Protein AF-A0A2I0WE80-F1 (afdb_monomer)

Organism: NCBI:txid906689

Mean predicted aligned error: 6.47 Å

pLDDT: mean 91.2, std 9.99, range [47.84, 98.31]

Solvent-accessible surface area (backbone atoms only — not comparable to full-atom values): 7464 Å² total; per-residue (Å²): 139,84,61,94,44,74,67,50,42,49,51,52,50,43,33,72,76,60,38,48,74,70,55,32,52,53,53,43,54,51,50,51,54,49,59,69,70,52,60,50,54,96,87,57,53,67,69,62,47,51,50,54,51,53,53,50,53,53,52,37,40,74,67,70,46,90,76,56,59,36,59,52,43,52,53,52,63,81,22,56,48,79,93,43,49,71,61,46,52,52,46,67,76,73,48,61,58,82,77,44,49,58,69,60,49,50,52,54,51,48,59,47,49,57,56,49,53,56,51,52,55,53,51,57,66,73,73,114

Radius of gyration: 20.06 Å; Cα contacts (8 Å, |Δi|>4): 79; chains: 1; bounding box: 53×30×56 Å

Sequence (128 aa):
MRASSSKQAWEILQEEFQGNSKIRTIKLQALRRELENLKMKETENTKEYCSRIITMVNQMRAYGEDISEEKVVQKILISLTASYDQVVAAIEESKDLSSLSVTELMSSLYAHELRLERRKDTTLETTF

Nearest PDB structures (foldseek):
  7nlg-assembly2_C-2  TM=8.047E-01  e=1.391E-01  Saccharomyces cerevisiae
  7nli-assembly1_B  TM=7.949E-01  e=1.253E-01  Saccharomyces cerevisiae
  1yvi-assembly1_A  TM=3.536E-01  e=2.219E+00  Oryza sativa
  8ro1-assembly1_I  TM=2.245E-01  e=2.882E+00  Caenorhabditis elegans

InterPro domains:
  IPR061502 Copia/RE1/RE2-like, N-terminal domain [PF14223] (1-120)

Foldseek 3Di:
DDDPDPVSVVVVVCCVPCNPLVSLVVVLVVLVVCLVPQADDPPDALVVRLVVLVVSVVSNVSSPDDDQQLNSLVSSLVRYDPLCVVLSVVCVVPDDSNPDGPVNSSVSRVVSVVVVVVVVVVVVVVVD

Structure (mmCIF, N/CA/C/O backbone):
data_AF-A0A2I0WE80-F1
#
_entry.id   AF-A0A2I0WE80-F1
#
loop_
_atom_site.group_PDB
_atom_site.id
_atom_site.type_symbol
_atom_site.label_atom_id
_atom_site.label_alt_id
_atom_site.label_comp_id
_atom_site.label_asym_id
_atom_site.label_entity_id
_atom_site.label_seq_id
_atom_site.pdbx_PDB_ins_code
_atom_site.Cartn_x
_atom_site.Cartn_y
_atom_site.Cartn_z
_atom_site.occupancy
_atom_site.B_iso_or_equiv
_atom_site.auth_seq_id
_atom_site.auth_comp_id
_atom_site.auth_asym_id
_atom_site.auth_atom_id
_atom_site.pdbx_PDB_model_num
ATOM 1 N N . MET A 1 1 ? -19.765 16.046 29.766 1.00 65.00 1 MET A N 1
ATOM 2 C CA . MET A 1 1 ? -20.515 14.776 29.640 1.00 65.00 1 MET A CA 1
ATOM 3 C C . MET A 1 1 ? -20.103 13.843 30.771 1.00 65.00 1 MET A C 1
ATOM 5 O O . MET A 1 1 ? -18.914 13.750 31.039 1.00 65.00 1 MET A O 1
ATOM 9 N N . ARG A 1 2 ? -21.052 13.219 31.482 1.00 79.94 2 ARG A N 1
ATOM 10 C CA . ARG A 1 2 ? -20.773 12.196 32.509 1.00 79.94 2 ARG A CA 1
ATOM 11 C C . ARG A 1 2 ? -21.243 10.850 31.968 1.00 79.94 2 ARG A C 1
ATOM 13 O O . ARG A 1 2 ? -22.410 10.728 31.616 1.00 79.94 2 ARG A O 1
ATOM 20 N N . ALA A 1 3 ? -20.342 9.878 31.899 1.00 88.31 3 ALA A N 1
ATOM 21 C CA . ALA A 1 3 ? -20.683 8.506 31.547 1.00 88.31 3 ALA A CA 1
ATOM 22 C C . ALA A 1 3 ? -21.119 7.731 32.799 1.00 88.31 3 ALA A C 1
ATOM 24 O O . ALA A 1 3 ? -20.465 7.828 33.836 1.00 88.31 3 ALA A O 1
ATOM 25 N N . SER A 1 4 ? -22.202 6.960 32.704 1.00 93.56 4 SER A N 1
ATOM 26 C CA . SER A 1 4 ? -22.70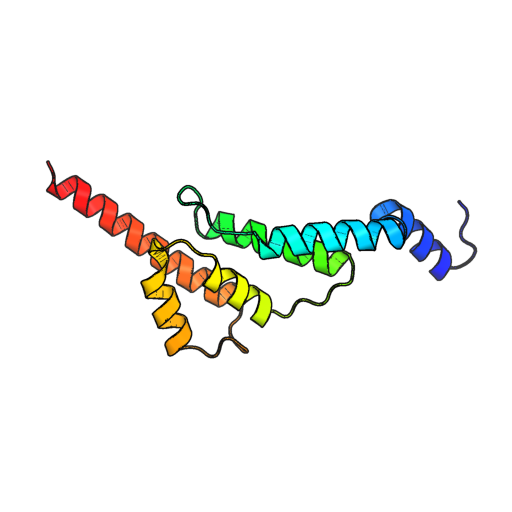4 6.077 33.768 1.00 93.56 4 SER A CA 1
ATOM 27 C C . SER A 1 4 ? -22.270 4.616 33.599 1.00 93.56 4 SER A C 1
ATOM 29 O O . SER A 1 4 ? -22.546 3.784 34.457 1.00 93.56 4 SER A O 1
ATOM 31 N N . SER A 1 5 ? -21.569 4.296 32.508 1.00 95.06 5 SER A N 1
ATOM 32 C CA . SER A 1 5 ? -20.976 2.981 32.254 1.00 95.06 5 SER A CA 1
ATOM 33 C C . SER A 1 5 ? -19.687 3.105 31.442 1.00 95.06 5 SER A C 1
ATOM 35 O O . SER A 1 5 ? -19.465 4.106 30.756 1.00 95.06 5 SER A O 1
ATOM 37 N N . SER A 1 6 ? -18.853 2.064 31.473 1.00 90.81 6 SER A N 1
ATOM 38 C CA . SER A 1 6 ? -17.652 1.961 30.633 1.00 90.81 6 SER A CA 1
ATOM 39 C C . SER A 1 6 ? -17.981 2.023 29.138 1.00 90.81 6 SER A C 1
ATOM 41 O O . SER A 1 6 ? -17.276 2.690 28.386 1.00 90.81 6 SER A O 1
ATOM 43 N N . LYS A 1 7 ? -19.094 1.409 28.714 1.00 91.06 7 LYS A N 1
ATOM 44 C CA . LYS A 1 7 ? -19.591 1.484 27.332 1.00 91.06 7 LYS A CA 1
ATOM 45 C C . LYS A 1 7 ? -19.917 2.922 26.924 1.00 91.06 7 LYS A C 1
ATOM 47 O O . LYS A 1 7 ? -19.473 3.371 25.877 1.00 91.06 7 LYS A O 1
ATOM 52 N N . GLN A 1 8 ? -20.630 3.659 27.774 1.00 89.81 8 GLN A N 1
ATOM 53 C CA . GLN A 1 8 ? -20.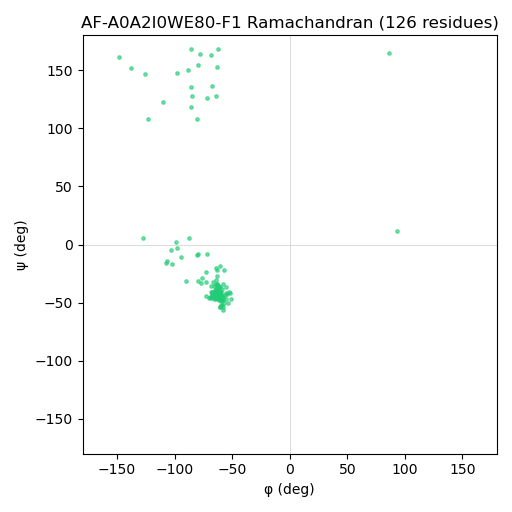991 5.046 27.480 1.00 89.81 8 GLN A CA 1
ATOM 54 C C . GLN A 1 8 ? -19.764 5.972 27.485 1.00 89.81 8 GLN A C 1
ATOM 56 O O . GLN A 1 8 ? -19.682 6.892 26.678 1.00 89.81 8 GLN A O 1
ATOM 61 N N . ALA A 1 9 ? -18.789 5.721 28.365 1.00 91.31 9 ALA A N 1
ATOM 62 C CA . ALA A 1 9 ? -17.522 6.452 28.366 1.00 91.31 9 ALA A CA 1
ATOM 63 C C . ALA A 1 9 ? -16.749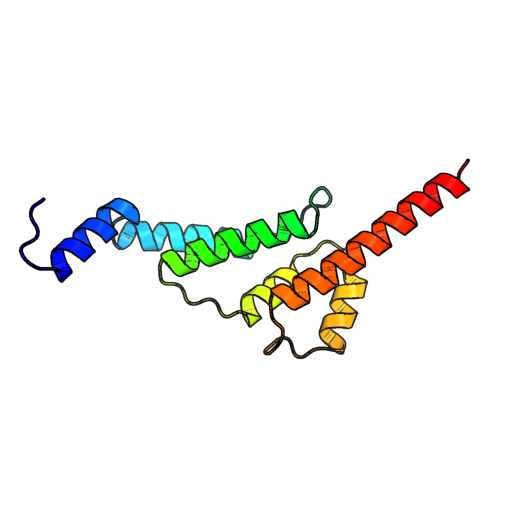 6.227 27.058 1.00 91.31 9 ALA A C 1
ATOM 65 O O . ALA A 1 9 ? -16.230 7.179 26.480 1.00 91.31 9 ALA A O 1
ATOM 66 N N . TRP A 1 10 ? -16.722 4.982 26.572 1.00 87.56 10 TRP A N 1
ATOM 67 C CA . TRP A 1 10 ? -16.127 4.628 25.287 1.00 87.56 10 TRP A CA 1
ATOM 68 C C . TRP A 1 10 ? -16.846 5.288 24.106 1.00 87.56 10 TRP A C 1
ATOM 70 O O . TRP A 1 10 ? -16.185 5.845 23.237 1.00 87.56 10 TRP A O 1
ATOM 80 N N . GLU A 1 11 ? -18.180 5.286 24.087 1.00 85.94 11 GLU A N 1
ATOM 81 C CA . GLU A 1 11 ? -18.975 5.937 23.036 1.00 85.94 11 GLU A CA 1
ATOM 82 C C . GLU A 1 11 ? -18.726 7.451 22.977 1.00 85.94 11 GLU A C 1
ATOM 84 O O . GLU A 1 11 ? -18.501 7.977 21.890 1.00 85.94 11 GLU A O 1
ATOM 89 N N . ILE A 1 12 ? -18.671 8.134 24.130 1.00 86.56 12 ILE A N 1
ATOM 90 C CA . ILE A 1 12 ? -18.337 9.568 24.203 1.00 86.56 12 ILE A CA 1
ATOM 91 C C . ILE A 1 12 ? -16.927 9.825 23.656 1.00 86.56 12 ILE A C 1
ATOM 93 O O . ILE A 1 12 ? -16.740 10.716 22.835 1.00 86.56 12 ILE A O 1
ATOM 97 N N . LEU A 1 13 ? -15.927 9.035 24.067 1.00 85.25 13 LEU A N 1
ATOM 98 C CA . LEU A 1 13 ? -14.563 9.168 23.542 1.00 85.25 13 LEU A CA 1
ATOM 99 C C . LEU A 1 13 ? -14.508 8.909 22.034 1.00 85.25 13 LEU A C 1
ATOM 101 O O . LEU A 1 13 ? -13.834 9.627 21.299 1.00 85.25 13 LEU A O 1
ATOM 105 N N . GLN A 1 14 ? -15.228 7.900 21.552 1.00 80.31 14 GLN A N 1
ATOM 106 C CA . GLN A 1 14 ? -15.285 7.594 20.131 1.00 80.31 14 GLN A CA 1
ATOM 107 C C . GLN A 1 14 ? -15.924 8.742 19.338 1.00 80.31 14 GLN A C 1
ATOM 109 O O . GLN A 1 14 ? -15.454 9.069 18.248 1.00 80.31 14 GLN A O 1
ATOM 114 N N . GLU A 1 15 ? -16.970 9.368 19.874 1.00 82.12 15 GLU A N 1
ATOM 115 C CA . 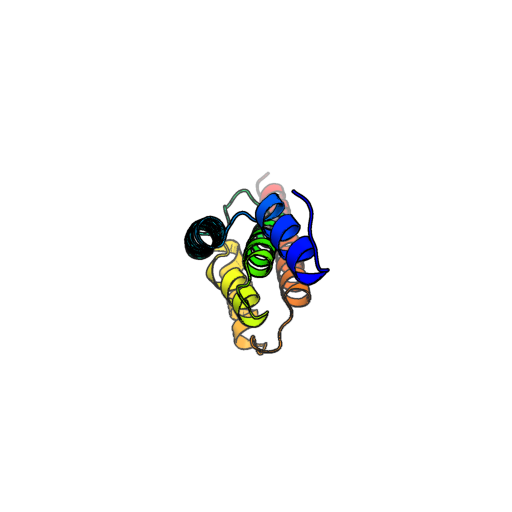GLU A 1 15 ? -17.635 10.511 19.254 1.00 82.12 15 GLU A CA 1
ATOM 116 C C . GLU A 1 15 ? -16.738 11.757 19.219 1.00 82.12 15 GLU A C 1
ATOM 118 O O . GLU A 1 15 ? -16.642 12.392 18.171 1.00 82.12 15 GLU A O 1
ATOM 123 N N . GLU A 1 16 ? -16.011 12.048 20.299 1.00 82.25 16 GLU A N 1
ATOM 124 C CA . GLU A 1 16 ? -15.062 13.169 20.375 1.00 82.25 16 GLU A CA 1
ATOM 125 C C . GLU A 1 16 ? -13.868 12.998 19.419 1.00 82.25 16 GLU A C 1
ATOM 127 O O . GLU A 1 16 ? -13.504 13.923 18.693 1.00 82.25 16 GLU A O 1
ATOM 132 N N . PHE A 1 17 ? -13.260 11.807 19.370 1.00 74.88 17 PHE A N 1
ATOM 133 C CA . PHE A 1 17 ? -12.018 11.591 18.614 1.00 74.88 17 PHE A CA 1
ATOM 134 C C . PHE A 1 17 ? -12.232 11.152 17.159 1.00 74.88 17 PHE A C 1
ATOM 136 O O . PHE A 1 17 ? -11.421 11.481 16.293 1.00 74.88 17 PHE A O 1
ATOM 143 N N . GLN A 1 18 ? -13.301 10.411 16.852 1.00 73.69 18 GLN A N 1
AT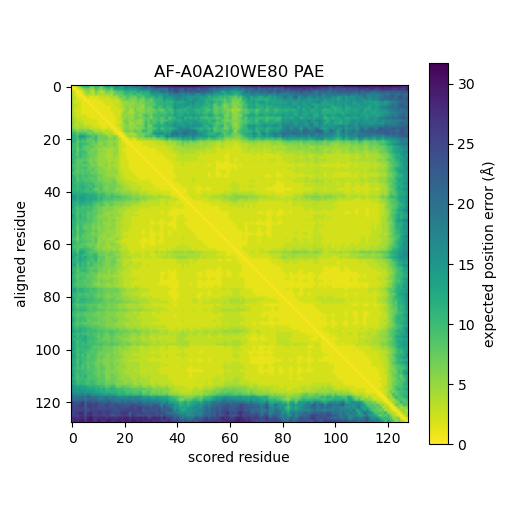OM 144 C CA . GLN A 1 18 ? -13.574 9.921 15.491 1.00 73.69 18 GLN A CA 1
ATOM 145 C C . GLN A 1 18 ? -14.741 10.656 14.814 1.00 73.69 18 GLN A C 1
ATOM 147 O O . GLN A 1 18 ? -14.869 10.612 13.583 1.00 73.69 18 GLN A O 1
ATOM 152 N N . GLY A 1 19 ? -15.557 11.379 15.583 1.00 78.06 19 GLY A N 1
ATOM 153 C CA . GLY A 1 19 ? -16.846 11.911 15.155 1.00 78.06 19 GLY A CA 1
ATOM 154 C C . GLY A 1 19 ? -17.976 10.896 15.345 1.00 78.06 19 GLY A C 1
ATOM 155 O O . GLY A 1 19 ? -17.758 9.687 15.498 1.00 78.06 19 GLY A O 1
ATOM 156 N N . ASN A 1 20 ? -19.213 11.389 15.288 1.00 81.75 20 ASN A N 1
ATOM 157 C CA . ASN A 1 20 ? -20.401 10.537 15.286 1.00 81.75 20 ASN A CA 1
ATOM 158 C C . ASN A 1 20 ? -20.451 9.612 14.051 1.00 81.75 20 ASN A C 1
ATOM 160 O O . ASN A 1 20 ? -19.701 9.778 13.083 1.00 81.75 20 ASN A O 1
ATOM 164 N N . SER A 1 21 ? -21.354 8.627 14.071 1.00 81.88 21 SER A N 1
ATOM 165 C CA . SER A 1 21 ? -21.453 7.591 13.030 1.00 81.88 21 SER A CA 1
ATOM 166 C C . SER A 1 21 ? -21.538 8.159 11.608 1.00 81.88 21 SER A C 1
ATOM 168 O O . SER A 1 21 ? -20.842 7.675 10.717 1.00 81.88 21 SER A O 1
ATOM 170 N N . LYS A 1 22 ? -22.312 9.232 11.401 1.00 86.88 22 LYS A N 1
ATOM 171 C CA . LYS A 1 22 ? -22.470 9.890 10.096 1.00 86.88 22 LYS A CA 1
ATOM 172 C C . LYS A 1 22 ? -21.163 10.514 9.606 1.00 86.88 22 LYS A C 1
ATOM 174 O O . LYS A 1 22 ? -20.806 10.341 8.442 1.00 86.88 22 LYS A O 1
ATOM 179 N N . ILE A 1 23 ? -20.443 11.220 10.480 1.00 86.75 23 ILE A N 1
ATOM 180 C CA . ILE A 1 23 ? -19.148 11.826 10.142 1.00 86.75 23 ILE A CA 1
ATOM 181 C C . ILE A 1 23 ? -18.134 10.738 9.779 1.00 86.75 23 ILE A C 1
ATOM 183 O O . ILE A 1 23 ? -17.441 10.881 8.772 1.00 86.75 23 ILE A O 1
ATOM 187 N N . ARG A 1 24 ? -18.081 9.632 10.534 1.00 87.62 24 ARG A N 1
ATOM 188 C CA . ARG A 1 24 ? -17.196 8.497 10.217 1.00 87.62 24 ARG A CA 1
ATOM 189 C C . ARG A 1 24 ? -17.482 7.924 8.833 1.00 87.62 24 ARG A C 1
ATOM 191 O O . ARG A 1 24 ? -16.553 7.751 8.053 1.00 87.62 24 ARG A O 1
ATOM 198 N N . THR A 1 25 ? -18.753 7.705 8.490 1.00 90.50 25 THR A N 1
ATOM 199 C CA . THR A 1 25 ? -19.134 7.212 7.158 1.00 90.50 25 THR A CA 1
ATOM 200 C C . THR A 1 25 ? -18.710 8.170 6.045 1.00 90.50 25 THR A C 1
ATOM 202 O O . THR A 1 25 ? -18.175 7.718 5.038 1.00 90.50 25 THR A O 1
ATOM 205 N N . ILE A 1 26 ? -18.900 9.483 6.214 1.00 92.75 26 ILE A N 1
ATOM 206 C CA . ILE A 1 26 ? -18.496 10.481 5.209 1.00 92.75 26 ILE A CA 1
ATOM 207 C C . ILE A 1 26 ? -16.973 10.492 5.029 1.00 92.75 26 ILE A C 1
ATOM 209 O O . ILE A 1 26 ? -16.493 10.446 3.897 1.00 92.75 26 ILE A O 1
ATOM 213 N N . LYS A 1 27 ? -16.211 10.504 6.131 1.00 93.19 27 LYS A N 1
ATOM 214 C CA . LYS A 1 27 ? -14.742 10.453 6.091 1.00 93.19 27 LYS A CA 1
ATOM 215 C C . LYS A 1 27 ? -14.241 9.171 5.427 1.00 93.19 27 LYS A C 1
ATOM 217 O O . LYS A 1 27 ? -13.335 9.229 4.604 1.00 93.19 27 LYS A O 1
ATOM 222 N N . LEU A 1 28 ? -14.864 8.032 5.727 1.00 95.19 28 LEU A N 1
ATOM 223 C CA . LEU A 1 28 ? -14.524 6.756 5.105 1.00 95.19 28 LEU A CA 1
ATOM 224 C C . LEU A 1 28 ? -14.769 6.769 3.591 1.00 95.19 28 LEU A C 1
ATOM 226 O O . LEU A 1 28 ? -13.928 6.308 2.829 1.00 95.19 28 LEU A O 1
ATOM 230 N N . GLN A 1 29 ? -15.890 7.336 3.137 1.00 96.31 29 GLN A N 1
ATOM 231 C CA . GLN A 1 29 ? -16.173 7.474 1.704 1.00 96.31 29 GLN A CA 1
ATOM 232 C C . GLN A 1 29 ? -15.166 8.385 0.991 1.00 96.31 29 GLN A C 1
ATOM 234 O O . GLN A 1 29 ? -14.749 8.077 -0.125 1.00 96.31 29 GLN A O 1
ATOM 239 N N . ALA A 1 30 ? -14.734 9.474 1.634 1.00 96.69 30 ALA A N 1
ATOM 240 C CA . ALA A 1 30 ? -13.671 10.321 1.098 1.00 96.69 30 ALA A CA 1
ATOM 241 C C . ALA A 1 30 ? -12.353 9.540 0.948 1.00 96.69 30 ALA A C 1
ATOM 243 O O . ALA A 1 30 ? -11.775 9.531 -0.136 1.00 96.69 30 ALA A O 1
ATOM 244 N N . LEU A 1 31 ? -11.945 8.797 1.983 1.00 97.19 31 LEU A N 1
ATOM 245 C CA . LEU A 1 31 ? -10.733 7.970 1.957 1.00 97.19 31 LEU A CA 1
ATOM 246 C C . LEU A 1 31 ? -10.787 6.864 0.898 1.00 97.19 31 LEU A C 1
ATOM 248 O O . LEU A 1 31 ? -9.791 6.620 0.228 1.00 97.19 31 LEU A O 1
ATOM 252 N N . ARG A 1 32 ? -11.944 6.221 0.692 1.00 97.06 32 ARG A N 1
ATOM 253 C CA . ARG A 1 32 ? -12.128 5.237 -0.391 1.00 97.06 32 ARG A CA 1
ATOM 254 C C . ARG A 1 32 ? -11.848 5.848 -1.754 1.00 97.06 32 ARG A C 1
ATOM 256 O O . ARG A 1 32 ? -11.090 5.282 -2.536 1.00 97.06 32 ARG A O 1
ATOM 263 N N . ARG A 1 33 ? -12.421 7.026 -2.014 1.00 97.56 33 ARG A N 1
ATOM 264 C CA . ARG A 1 33 ? -12.197 7.761 -3.261 1.00 97.56 33 ARG A CA 1
ATOM 265 C C . ARG A 1 33 ? -10.734 8.173 -3.413 1.00 97.56 33 ARG A C 1
ATOM 267 O O . ARG A 1 33 ? -10.195 8.101 -4.515 1.00 97.56 33 ARG A O 1
ATOM 274 N N . GLU A 1 34 ? -10.092 8.616 -2.338 1.00 97.06 34 GLU A N 1
ATOM 275 C CA . GLU A 1 34 ? -8.669 8.958 -2.353 1.00 97.06 34 GLU A CA 1
ATOM 276 C C . GLU A 1 34 ? -7.799 7.727 -2.637 1.00 97.06 34 GLU A C 1
ATOM 278 O O . GLU A 1 34 ? -6.940 7.800 -3.512 1.00 97.06 34 GLU A O 1
ATOM 283 N N . LEU A 1 35 ? -8.067 6.582 -1.997 1.00 96.56 35 LEU A N 1
ATOM 284 C CA . LEU A 1 35 ? -7.372 5.314 -2.241 1.00 96.56 35 LEU A CA 1
ATOM 285 C C . LEU A 1 35 ? -7.556 4.821 -3.668 1.00 96.56 35 LEU A C 1
ATOM 287 O O . LEU A 1 35 ? -6.583 4.401 -4.287 1.00 96.56 35 LEU A O 1
ATOM 291 N N . GLU A 1 36 ? -8.760 4.900 -4.221 1.00 95.38 36 GLU A N 1
ATOM 292 C CA . GLU A 1 36 ? -9.029 4.516 -5.606 1.00 95.38 36 GLU A CA 1
ATOM 293 C C . GLU A 1 36 ? -8.199 5.357 -6.587 1.00 95.38 36 GLU A C 1
ATOM 295 O O . GLU A 1 36 ? -7.478 4.806 -7.420 1.00 95.38 36 GLU A O 1
ATOM 300 N N . ASN A 1 37 ? -8.203 6.682 -6.412 1.00 96.62 37 ASN A N 1
ATOM 301 C CA . ASN A 1 37 ? -7.502 7.622 -7.292 1.00 96.62 37 ASN A CA 1
ATOM 302 C C . ASN A 1 37 ? -5.998 7.743 -7.013 1.00 96.62 37 ASN A C 1
ATOM 304 O O . ASN A 1 37 ? -5.281 8.385 -7.784 1.00 96.62 37 ASN A O 1
ATOM 308 N N . LEU A 1 38 ? -5.508 7.156 -5.921 1.00 96.69 38 LEU A N 1
ATOM 309 C CA . LEU A 1 38 ? -4.105 7.233 -5.552 1.00 96.69 38 LEU A CA 1
ATOM 310 C C . LEU A 1 38 ? -3.233 6.548 -6.608 1.00 96.69 38 LEU A C 1
ATOM 312 O O . LEU A 1 38 ? -3.454 5.382 -6.951 1.00 96.69 38 LEU A O 1
ATOM 316 N N . LYS A 1 39 ? -2.232 7.287 -7.083 1.00 97.12 39 LYS A N 1
ATOM 317 C CA . LYS A 1 39 ? -1.170 6.824 -7.973 1.00 97.12 39 LYS A CA 1
ATOM 318 C C . LYS A 1 39 ? 0.164 7.392 -7.517 1.00 97.12 39 LYS A C 1
ATOM 320 O O . LYS A 1 39 ? 0.197 8.477 -6.920 1.00 97.12 39 LYS A O 1
ATOM 325 N N . MET A 1 40 ? 1.227 6.661 -7.819 1.00 97.94 40 MET A N 1
ATOM 326 C CA . MET A 1 40 ? 2.590 7.117 -7.627 1.00 97.94 40 MET A CA 1
ATOM 327 C C . MET A 1 40 ? 2.886 8.265 -8.597 1.00 97.94 40 MET A C 1
ATOM 329 O O . MET A 1 40 ? 2.500 8.238 -9.766 1.00 97.94 40 MET A O 1
ATOM 333 N N . LYS A 1 41 ? 3.536 9.306 -8.092 1.00 96.00 41 LYS A N 1
ATOM 334 C CA . LYS A 1 41 ? 4.046 10.443 -8.856 1.00 96.00 41 LYS A CA 1
ATOM 335 C C . LYS A 1 41 ? 5.455 10.127 -9.351 1.00 96.00 41 LYS A C 1
ATOM 337 O O . LYS A 1 41 ? 6.224 9.478 -8.659 1.00 96.00 41 LYS A O 1
ATOM 342 N N . GLU A 1 42 ? 5.845 10.691 -10.489 1.00 92.31 42 GLU A N 1
ATOM 343 C CA . GLU A 1 42 ? 7.214 10.523 -11.014 1.00 92.31 42 GLU A CA 1
ATOM 344 C C . GLU A 1 42 ? 8.301 11.131 -10.108 1.00 92.31 42 GLU A C 1
ATOM 346 O O . GLU A 1 42 ? 9.474 10.790 -10.220 1.00 92.31 42 GLU A O 1
ATOM 351 N N . THR A 1 43 ? 7.922 12.056 -9.221 1.00 91.81 43 THR A N 1
ATOM 352 C CA . THR A 1 43 ? 8.845 12.766 -8.325 1.00 91.81 43 THR A CA 1
ATOM 353 C C . THR A 1 43 ? 8.975 12.139 -6.942 1.00 91.81 43 THR A C 1
ATOM 355 O O . THR A 1 43 ? 9.796 12.611 -6.163 1.00 91.81 43 THR A O 1
ATOM 358 N N . GLU A 1 44 ? 8.122 11.178 -6.584 1.00 93.62 44 GLU A N 1
ATOM 359 C CA . GLU A 1 44 ? 8.176 10.539 -5.265 1.00 93.62 44 GLU A CA 1
ATOM 360 C C . GLU A 1 44 ? 8.929 9.213 -5.344 1.00 93.62 44 GLU A C 1
ATOM 362 O O . GLU A 1 44 ? 8.873 8.522 -6.361 1.00 93.62 44 GLU A O 1
ATOM 367 N N . ASN A 1 45 ? 9.625 8.852 -4.269 1.00 93.75 45 ASN A N 1
ATOM 368 C CA . ASN A 1 45 ? 10.272 7.543 -4.167 1.00 93.75 45 ASN A CA 1
ATOM 369 C C . ASN A 1 45 ? 9.306 6.474 -3.628 1.00 93.75 45 ASN A C 1
ATOM 371 O O . ASN A 1 45 ? 8.228 6.763 -3.095 1.00 93.75 45 ASN A O 1
ATOM 375 N N . THR A 1 46 ? 9.712 5.211 -3.731 1.00 94.44 46 THR A N 1
ATOM 376 C CA . THR A 1 46 ? 8.945 4.039 -3.288 1.00 94.44 46 THR A CA 1
ATOM 377 C C . THR A 1 46 ? 8.544 4.148 -1.816 1.00 94.44 46 THR A C 1
ATOM 379 O O . THR A 1 46 ? 7.416 3.818 -1.438 1.00 94.44 46 THR A O 1
ATOM 382 N N . LYS A 1 47 ? 9.454 4.622 -0.957 1.00 94.31 47 LYS A N 1
ATOM 383 C CA . LYS A 1 47 ? 9.213 4.736 0.487 1.00 94.31 47 LYS A CA 1
ATOM 384 C C . LYS A 1 47 ? 8.128 5.765 0.799 1.00 94.31 47 LYS A C 1
ATOM 386 O O . LYS A 1 47 ? 7.229 5.479 1.593 1.00 94.31 47 LYS A O 1
ATOM 391 N N . GLU A 1 48 ? 8.207 6.942 0.192 1.00 96.62 48 GLU A N 1
ATOM 392 C CA . GLU A 1 48 ? 7.206 8.005 0.311 1.00 96.62 48 GLU A CA 1
ATOM 393 C C . GLU A 1 48 ? 5.841 7.517 -0.166 1.00 96.62 48 GLU A C 1
ATOM 395 O O . GLU A 1 48 ? 4.847 7.654 0.555 1.00 96.62 48 GLU A O 1
ATOM 400 N N . TYR A 1 49 ? 5.812 6.871 -1.333 1.00 97.25 49 TYR A N 1
ATOM 401 C CA . TYR A 1 49 ? 4.581 6.387 -1.932 1.00 97.25 49 TYR A CA 1
ATOM 402 C C . TYR A 1 49 ? 3.862 5.365 -1.048 1.00 97.25 49 TYR A C 1
ATOM 404 O O . TYR A 1 49 ? 2.696 5.543 -0.678 1.00 97.25 49 TYR A O 1
ATOM 412 N N . CYS A 1 50 ? 4.564 4.314 -0.632 1.00 95.75 50 CYS A N 1
ATOM 413 C CA . CYS A 1 50 ? 3.961 3.288 0.205 1.00 95.75 50 CYS A CA 1
ATOM 414 C C . CYS A 1 50 ? 3.580 3.815 1.594 1.00 95.75 50 CYS A C 1
ATOM 416 O O . CYS A 1 50 ? 2.562 3.396 2.145 1.00 95.75 50 CYS A O 1
ATOM 418 N N . SER A 1 51 ? 4.329 4.776 2.148 1.00 96.12 51 SER A N 1
ATOM 419 C CA . SER A 1 51 ? 3.961 5.420 3.417 1.00 96.12 51 SER A CA 1
ATOM 420 C C . SER A 1 51 ? 2.611 6.137 3.318 1.00 96.12 51 SER A C 1
ATOM 422 O O . SER A 1 51 ? 1.811 6.072 4.257 1.00 96.12 51 SER A O 1
ATOM 424 N N . ARG A 1 52 ? 2.305 6.768 2.174 1.00 97.25 52 ARG A N 1
ATOM 425 C CA . ARG A 1 52 ? 0.991 7.384 1.915 1.00 97.25 52 ARG A CA 1
ATOM 426 C C . ARG A 1 52 ? -0.123 6.338 1.878 1.00 97.25 52 ARG A C 1
ATOM 428 O O . ARG A 1 52 ? -1.146 6.535 2.534 1.00 97.25 52 ARG A O 1
ATOM 435 N N . ILE A 1 53 ? 0.085 5.219 1.177 1.00 97.38 53 ILE A N 1
ATOM 436 C CA . ILE A 1 53 ? -0.883 4.107 1.134 1.00 97.38 53 ILE A CA 1
ATOM 437 C C . ILE A 1 53 ? -1.148 3.569 2.540 1.00 97.38 53 ILE A C 1
ATOM 439 O O . ILE A 1 53 ? -2.302 3.500 2.960 1.00 97.38 53 ILE A O 1
ATOM 443 N N . ILE A 1 54 ? -0.094 3.231 3.287 1.00 96.44 54 ILE A N 1
ATOM 444 C CA . ILE A 1 54 ? -0.203 2.656 4.634 1.00 96.44 54 ILE A CA 1
ATOM 445 C C . ILE A 1 54 ? -0.938 3.616 5.573 1.00 96.44 54 ILE A C 1
ATOM 447 O O . ILE A 1 54 ? -1.823 3.193 6.316 1.00 96.44 54 ILE A O 1
ATOM 451 N N . THR A 1 55 ? -0.617 4.910 5.516 1.00 97.00 55 THR A N 1
ATOM 452 C CA . THR A 1 55 ? -1.287 5.934 6.330 1.00 97.00 55 THR A CA 1
ATOM 453 C C . THR A 1 55 ? -2.786 5.970 6.045 1.00 97.00 55 THR A C 1
ATOM 455 O O . THR A 1 55 ? -3.589 5.929 6.977 1.00 97.00 55 THR A O 1
ATOM 458 N N . MET A 1 56 ? -3.175 5.984 4.770 1.00 97.31 56 MET A N 1
ATOM 459 C CA . MET A 1 56 ? -4.580 6.033 4.369 1.00 97.31 56 MET A CA 1
ATOM 460 C C . MET A 1 56 ? -5.334 4.751 4.739 1.00 97.31 56 MET A C 1
ATOM 462 O O . MET A 1 56 ? -6.415 4.815 5.319 1.00 97.31 56 MET A O 1
ATOM 466 N N . VAL A 1 57 ? -4.736 3.581 4.500 1.00 97.19 57 VAL A N 1
ATOM 467 C CA . VAL A 1 57 ? -5.301 2.280 4.890 1.00 97.19 57 VAL A CA 1
ATOM 468 C C . VAL A 1 57 ? -5.496 2.201 6.407 1.00 97.19 57 VAL A C 1
ATOM 470 O O . VAL A 1 57 ? -6.543 1.757 6.873 1.00 97.19 57 VAL A O 1
ATOM 473 N N . ASN A 1 58 ? -4.533 2.678 7.197 1.00 96.00 58 ASN A N 1
ATOM 474 C CA . ASN A 1 58 ? -4.655 2.708 8.655 1.00 96.00 58 ASN A CA 1
ATOM 475 C C . ASN A 1 58 ? -5.767 3.656 9.126 1.00 96.00 58 ASN A C 1
ATOM 477 O O . ASN A 1 58 ? -6.478 3.333 10.076 1.00 96.00 58 ASN A O 1
ATOM 481 N N . GLN A 1 59 ? -5.972 4.788 8.448 1.00 94.56 59 GLN A N 1
ATOM 482 C CA . GLN A 1 59 ? 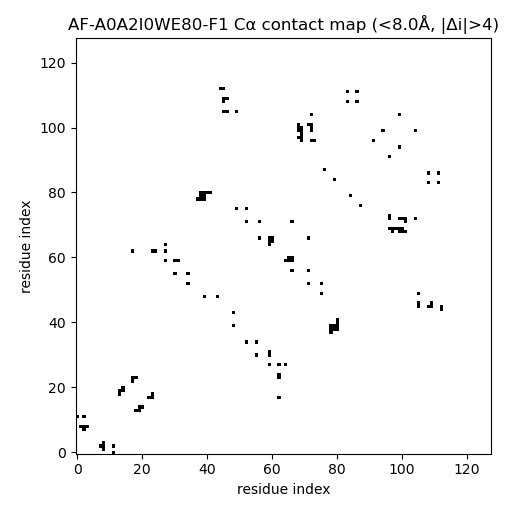-7.108 5.673 8.722 1.00 94.56 59 GLN A CA 1
ATOM 483 C C . GLN A 1 59 ? -8.449 5.004 8.391 1.00 94.56 59 GLN A C 1
ATOM 485 O O . GLN A 1 59 ? -9.390 5.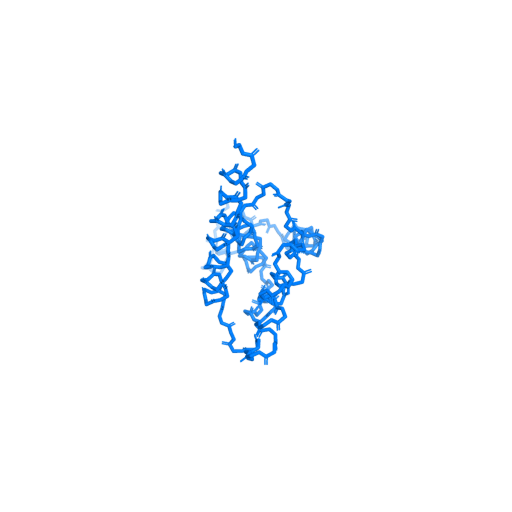105 9.175 1.00 94.56 59 GLN A O 1
ATOM 490 N N . MET A 1 60 ? -8.542 4.278 7.275 1.00 96.06 60 MET A N 1
ATOM 491 C CA . MET A 1 60 ? -9.751 3.527 6.907 1.00 96.06 60 MET A CA 1
ATOM 492 C C . MET A 1 60 ? -10.063 2.428 7.933 1.00 96.06 60 MET A C 1
ATOM 494 O O . MET A 1 60 ? -11.202 2.324 8.394 1.00 96.06 60 MET A O 1
ATOM 498 N N . ARG A 1 61 ? -9.039 1.691 8.387 1.00 94.75 61 ARG A N 1
ATOM 499 C CA . ARG A 1 61 ? -9.149 0.710 9.482 1.00 94.75 61 ARG A CA 1
ATOM 500 C C . ARG A 1 61 ? -9.616 1.347 10.786 1.00 94.75 61 ARG A C 1
ATOM 502 O O . ARG A 1 61 ? -10.484 0.797 11.458 1.00 94.75 61 ARG A O 1
ATOM 509 N N . ALA A 1 62 ? -9.115 2.536 11.119 1.00 90.75 62 ALA A N 1
ATOM 510 C CA . ALA A 1 62 ? -9.556 3.277 12.302 1.00 90.75 62 ALA A CA 1
ATOM 511 C C . ALA A 1 62 ? -11.043 3.682 12.242 1.00 90.75 62 ALA A C 1
ATOM 513 O O . ALA A 1 62 ? -11.685 3.797 13.286 1.00 90.75 62 ALA A O 1
ATOM 514 N N . TYR A 1 63 ? -11.606 3.853 11.040 1.00 91.00 63 TYR A N 1
ATOM 515 C CA . TYR A 1 63 ? -13.041 4.071 10.826 1.00 91.00 63 TYR A CA 1
ATOM 516 C C . TYR A 1 63 ? -13.862 2.778 10.691 1.00 91.00 63 TYR A C 1
ATOM 518 O O . TYR A 1 63 ? -15.072 2.851 10.467 1.00 91.00 63 TYR A O 1
ATOM 526 N N . GLY A 1 64 ? -13.243 1.611 10.889 1.00 88.75 64 GLY A N 1
ATOM 527 C CA . GLY A 1 64 ? -13.909 0.310 10.940 1.00 88.75 64 GLY A CA 1
ATOM 528 C C . GLY A 1 64 ? -13.970 -0.440 9.610 1.00 88.75 64 GLY A C 1
ATOM 529 O O . GLY A 1 64 ? -14.712 -1.414 9.514 1.00 88.75 64 GLY A O 1
ATOM 530 N N . GLU A 1 65 ? -13.232 -0.009 8.584 1.00 94.44 65 GLU A N 1
ATOM 531 C CA . GLU A 1 65 ? -13.114 -0.771 7.340 1.00 94.44 65 GLU A CA 1
ATOM 532 C C . GLU A 1 65 ? -12.013 -1.825 7.436 1.00 94.44 65 GLU A C 1
ATOM 534 O O . GLU A 1 65 ? -10.867 -1.519 7.762 1.00 94.44 65 GLU A O 1
ATOM 539 N N . ASP A 1 66 ? -12.359 -3.068 7.116 1.00 94.88 66 ASP A N 1
ATOM 540 C CA . ASP A 1 66 ? -11.382 -4.142 7.024 1.00 94.88 66 ASP A CA 1
ATOM 541 C C . ASP A 1 66 ? -10.743 -4.166 5.629 1.00 94.88 66 ASP A C 1
ATOM 543 O O . ASP A 1 66 ? -11.416 -4.330 4.606 1.00 94.88 66 ASP A O 1
ATOM 547 N N . ILE A 1 67 ? -9.427 -3.965 5.592 1.00 96.69 67 ILE A N 1
ATOM 548 C CA . ILE A 1 67 ? -8.622 -3.951 4.370 1.00 96.69 67 ILE A CA 1
ATOM 549 C C . ILE A 1 67 ? -7.544 -5.011 4.533 1.00 96.69 67 ILE A C 1
ATOM 551 O O . ILE A 1 67 ? -6.590 -4.815 5.301 1.00 96.69 67 ILE A O 1
ATOM 555 N N . SER A 1 68 ? -7.703 -6.107 3.791 1.00 97.06 68 SER A N 1
ATOM 556 C CA . SER A 1 68 ? -6.748 -7.211 3.768 1.00 97.06 68 SER A CA 1
ATOM 557 C C . SER A 1 68 ? -5.392 -6.766 3.234 1.00 97.06 68 SER A C 1
ATOM 559 O O . SER A 1 68 ? -5.288 -5.829 2.440 1.00 97.06 68 SER A O 1
ATOM 561 N N . GLU A 1 69 ? -4.340 -7.454 3.666 1.00 96.25 69 GLU A N 1
ATOM 562 C CA . GLU A 1 69 ? -2.980 -7.184 3.206 1.00 96.25 69 GLU A CA 1
ATOM 563 C C . GLU A 1 69 ? -2.837 -7.376 1.691 1.00 96.25 69 GLU A C 1
ATOM 565 O O . GLU A 1 69 ? -2.292 -6.505 1.016 1.00 96.25 69 GLU A O 1
ATOM 570 N N . GLU A 1 70 ? -3.459 -8.426 1.150 1.00 97.69 70 GLU A N 1
ATOM 571 C CA . GLU A 1 70 ? -3.566 -8.685 -0.289 1.00 97.69 70 GLU A CA 1
ATOM 572 C C . GLU A 1 70 ? -4.086 -7.461 -1.063 1.00 97.69 70 GLU A C 1
ATOM 574 O O . GLU A 1 70 ? -3.490 -7.053 -2.060 1.00 97.69 70 GLU A O 1
ATOM 579 N N . LYS A 1 71 ? -5.159 -6.810 -0.586 1.00 97.50 71 LYS A N 1
ATOM 580 C CA . LYS A 1 71 ? -5.701 -5.607 -1.241 1.00 97.50 71 LYS A CA 1
ATOM 581 C C . LYS A 1 71 ? -4.715 -4.446 -1.219 1.00 97.50 71 LYS A C 1
ATOM 583 O O . LYS A 1 71 ? -4.684 -3.660 -2.163 1.00 97.50 71 LYS A O 1
ATOM 588 N N . VAL A 1 72 ? -3.925 -4.313 -0.155 1.00 98.00 72 VAL A N 1
ATOM 589 C CA . VAL A 1 72 ? -2.889 -3.275 -0.064 1.00 98.00 72 VAL A CA 1
ATOM 590 C C . VAL A 1 72 ? -1.758 -3.567 -1.048 1.00 98.00 72 VAL A C 1
ATOM 592 O O . VAL A 1 72 ? -1.346 -2.662 -1.771 1.00 98.00 72 VAL A O 1
ATOM 595 N N . VAL A 1 73 ? -1.301 -4.819 -1.122 1.00 98.31 73 VAL A N 1
ATOM 596 C CA . VAL A 1 73 ? -0.284 -5.286 -2.078 1.00 98.31 73 VAL A CA 1
ATOM 597 C C . VAL A 1 73 ? -0.728 -5.035 -3.514 1.00 98.31 73 VAL A C 1
ATOM 599 O O . VAL A 1 73 ? -0.028 -4.346 -4.255 1.00 98.31 73 VAL A O 1
ATOM 602 N N . GLN A 1 74 ? -1.920 -5.509 -3.884 1.00 97.94 74 GLN A N 1
ATOM 603 C CA . GLN A 1 74 ? -2.497 -5.280 -5.208 1.00 97.94 74 GLN A CA 1
ATOM 604 C C . GLN A 1 74 ? -2.617 -3.786 -5.493 1.00 97.94 74 GLN A C 1
ATOM 606 O O . GLN A 1 74 ? -2.201 -3.333 -6.556 1.00 97.94 74 GLN A O 1
ATOM 611 N N . LYS A 1 75 ? -3.116 -2.994 -4.530 1.00 97.81 75 LYS A N 1
ATOM 612 C CA . LYS A 1 75 ? -3.236 -1.547 -4.708 1.00 97.81 75 LYS A CA 1
ATOM 613 C C . LYS A 1 75 ? -1.887 -0.903 -4.998 1.00 97.81 75 LYS A C 1
ATOM 615 O O . LYS A 1 75 ? -1.845 -0.061 -5.887 1.00 97.81 75 LYS A O 1
ATOM 620 N N . ILE A 1 76 ? -0.821 -1.262 -4.280 1.00 98.06 76 ILE A N 1
ATOM 621 C CA . ILE A 1 76 ? 0.527 -0.745 -4.547 1.00 98.06 76 ILE A CA 1
ATOM 622 C C . ILE A 1 76 ? 0.916 -1.087 -5.987 1.00 98.06 76 ILE A C 1
ATOM 624 O O . ILE A 1 76 ? 1.151 -0.165 -6.760 1.00 98.06 76 ILE A O 1
ATOM 628 N N . LEU A 1 77 ? 0.890 -2.367 -6.369 1.00 98.00 77 LEU A N 1
ATOM 629 C CA . LEU A 1 77 ? 1.335 -2.843 -7.686 1.00 98.00 77 LEU A CA 1
ATOM 630 C C . LEU A 1 77 ? 0.626 -2.141 -8.857 1.00 98.00 77 LEU A C 1
ATOM 632 O O . LEU A 1 77 ? 1.299 -1.639 -9.752 1.00 98.00 77 LEU A O 1
ATOM 636 N N . ILE A 1 78 ? -0.706 -2.003 -8.817 1.00 97.50 78 ILE A N 1
ATOM 637 C CA . ILE A 1 78 ? -1.490 -1.412 -9.925 1.00 97.50 78 ILE A CA 1
ATOM 638 C C . ILE A 1 78 ? -1.313 0.105 -10.092 1.00 97.50 78 ILE A C 1
ATOM 640 O O . ILE A 1 78 ? -1.897 0.704 -10.997 1.00 97.50 78 ILE A O 1
ATOM 644 N N . SER A 1 79 ? -0.624 0.765 -9.163 1.00 97.81 79 SER A N 1
ATOM 645 C CA . SER A 1 79 ? -0.607 2.227 -9.066 1.00 97.81 79 SER A CA 1
ATOM 646 C C . SER A 1 79 ? 0.794 2.834 -9.033 1.00 97.81 79 SER A C 1
ATOM 648 O O . SER A 1 79 ? 0.912 4.052 -8.877 1.00 97.81 79 SER A O 1
ATOM 650 N N . LEU A 1 80 ? 1.832 2.011 -9.206 1.00 97.75 80 LEU A N 1
ATOM 651 C CA . LEU A 1 80 ? 3.202 2.464 -9.447 1.00 97.75 80 LEU A CA 1
ATOM 652 C C . LEU A 1 80 ? 3.329 3.121 -10.832 1.00 97.75 80 LEU A C 1
ATOM 654 O O . LEU A 1 80 ? 2.461 2.979 -11.695 1.00 97.75 80 LEU A O 1
ATOM 658 N N . THR A 1 81 ? 4.412 3.872 -11.039 1.00 97.00 81 THR A N 1
ATOM 659 C CA . THR A 1 81 ? 4.737 4.452 -12.349 1.00 97.00 81 THR A CA 1
ATOM 660 C C . THR A 1 81 ? 5.355 3.411 -13.284 1.00 97.00 81 THR A C 1
ATOM 662 O O . THR A 1 81 ? 5.876 2.388 -12.836 1.00 97.00 81 THR A O 1
ATOM 665 N N . ALA A 1 82 ? 5.387 3.713 -14.586 1.00 95.38 82 ALA A N 1
ATOM 666 C CA . ALA A 1 82 ? 5.888 2.803 -15.625 1.00 95.38 82 ALA A CA 1
ATOM 667 C C . ALA A 1 82 ? 7.348 2.340 -15.413 1.00 95.38 82 ALA A C 1
ATOM 669 O O . ALA A 1 82 ? 7.767 1.290 -15.896 1.00 95.38 82 ALA A O 1
ATOM 670 N N . SER A 1 83 ? 8.140 3.090 -14.636 1.00 94.06 83 SER A N 1
ATOM 671 C CA . SER A 1 83 ? 9.510 2.700 -14.255 1.00 94.06 83 SER A CA 1
ATOM 672 C C . SER A 1 83 ? 9.573 1.382 -13.459 1.00 94.06 83 SER A C 1
ATOM 674 O O . SER A 1 83 ? 10.637 0.758 -13.362 1.00 94.06 83 SER A O 1
ATOM 676 N N . TYR A 1 84 ? 8.445 0.949 -12.892 1.00 96.69 84 TYR A N 1
ATOM 677 C CA . TYR A 1 84 ? 8.320 -0.262 -12.088 1.00 96.69 84 TYR A CA 1
ATOM 678 C C . TYR A 1 84 ? 7.674 -1.437 -12.836 1.00 96.69 84 TYR A C 1
ATOM 680 O O . TYR A 1 84 ? 7.686 -2.541 -12.298 1.00 96.69 84 TYR A O 1
ATOM 688 N N . ASP A 1 85 ? 7.199 -1.267 -14.076 1.00 95.88 85 ASP A N 1
ATOM 689 C CA . ASP A 1 85 ? 6.458 -2.307 -14.819 1.00 95.88 85 ASP A CA 1
ATOM 690 C C . ASP A 1 85 ? 7.207 -3.649 -14.871 1.00 95.88 85 ASP A C 1
ATOM 692 O O . ASP A 1 85 ? 6.624 -4.712 -14.669 1.00 95.88 85 ASP A O 1
ATOM 696 N N . GLN A 1 86 ? 8.531 -3.607 -15.064 1.00 94.81 86 GLN A N 1
ATOM 697 C CA . GLN A 1 86 ? 9.368 -4.811 -15.108 1.00 94.81 86 GLN A CA 1
ATOM 698 C C . GLN A 1 86 ? 9.397 -5.574 -13.778 1.00 94.81 86 GLN A C 1
ATOM 700 O O . GLN A 1 86 ? 9.349 -6.803 -13.775 1.00 94.81 86 GLN A O 1
ATOM 705 N N . VAL A 1 87 ? 9.508 -4.867 -12.646 1.00 96.50 87 VAL A N 1
ATOM 706 C CA . VAL A 1 87 ? 9.538 -5.523 -11.330 1.00 96.50 87 VAL A CA 1
ATOM 707 C C . VAL A 1 87 ? 8.142 -5.968 -10.905 1.00 96.50 87 VAL A C 1
ATOM 709 O O . VAL A 1 87 ? 8.018 -7.016 -10.279 1.00 96.50 87 VAL A O 1
ATOM 712 N N . VAL A 1 88 ? 7.099 -5.226 -11.289 1.00 97.88 88 VAL A N 1
ATOM 713 C CA . VAL A 1 88 ? 5.700 -5.612 -11.064 1.00 97.88 88 VAL A CA 1
ATOM 714 C C . VAL A 1 88 ? 5.399 -6.931 -11.769 1.00 97.88 88 VAL A C 1
ATOM 716 O O . VAL A 1 88 ? 5.032 -7.887 -11.093 1.00 97.88 88 VAL A O 1
ATOM 719 N N . ALA A 1 89 ? 5.669 -7.029 -13.075 1.00 97.88 89 ALA A N 1
ATOM 720 C CA . ALA A 1 89 ? 5.445 -8.257 -13.838 1.00 97.88 89 ALA A CA 1
ATOM 721 C C . ALA A 1 89 ? 6.198 -9.458 -13.237 1.00 97.88 89 ALA A C 1
ATOM 723 O O . ALA A 1 89 ? 5.626 -10.529 -13.055 1.00 97.88 89 ALA A O 1
ATOM 724 N N . ALA A 1 90 ? 7.462 -9.265 -12.844 1.00 97.75 90 ALA A N 1
ATOM 725 C CA . ALA A 1 90 ? 8.246 -10.320 -12.210 1.00 97.75 90 ALA A CA 1
ATOM 726 C C . ALA A 1 90 ? 7.665 -10.768 -10.856 1.00 97.75 90 ALA A C 1
ATOM 728 O O . ALA A 1 90 ? 7.720 -11.952 -10.527 1.00 97.75 90 ALA A O 1
ATOM 729 N N . ILE A 1 91 ? 7.124 -9.848 -10.050 1.00 97.81 91 ILE A N 1
ATOM 730 C CA . ILE A 1 91 ? 6.473 -10.180 -8.774 1.00 97.81 91 ILE A CA 1
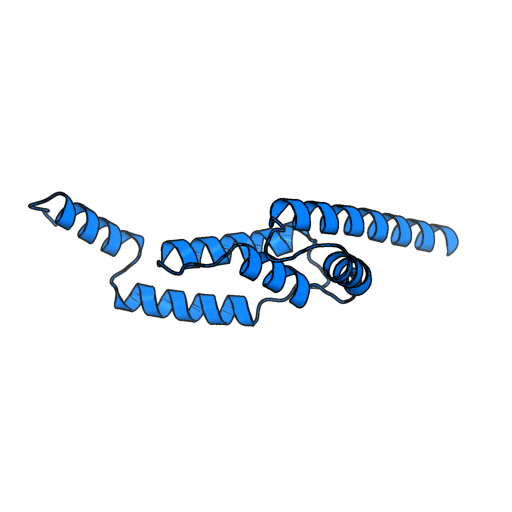ATOM 731 C C . ILE A 1 91 ? 5.173 -10.947 -9.018 1.00 97.81 91 ILE A C 1
ATOM 733 O O . ILE A 1 91 ? 4.963 -11.968 -8.370 1.00 97.81 91 ILE A O 1
ATOM 737 N N . GLU A 1 92 ? 4.338 -10.483 -9.947 1.00 96.88 92 GLU A N 1
ATOM 738 C CA . GLU A 1 92 ? 3.055 -11.112 -10.284 1.00 96.88 92 GLU A CA 1
ATOM 739 C C . GLU A 1 92 ? 3.230 -12.525 -10.855 1.00 96.88 92 GLU A C 1
ATOM 741 O O . GLU A 1 92 ? 2.415 -13.401 -10.581 1.00 96.88 92 GLU A O 1
ATOM 746 N N . GLU A 1 93 ? 4.307 -12.774 -11.603 1.00 97.56 93 GLU A N 1
ATOM 747 C CA . GLU A 1 93 ? 4.599 -14.094 -12.170 1.00 97.56 93 GLU A CA 1
ATOM 748 C C . GLU A 1 93 ? 5.230 -15.061 -11.154 1.00 97.56 93 GLU A C 1
ATOM 750 O O . GLU A 1 93 ? 5.024 -16.271 -11.234 1.00 97.56 93 GLU A O 1
ATOM 755 N N . SER A 1 94 ? 6.007 -14.552 -10.191 1.00 96.81 94 SER A N 1
ATOM 756 C CA . SER A 1 94 ? 6.806 -15.395 -9.287 1.00 96.81 94 SER A CA 1
ATOM 757 C C . SER A 1 94 ? 6.232 -15.585 -7.883 1.00 96.81 94 SER A C 1
ATOM 759 O O . SER A 1 94 ? 6.684 -16.488 -7.174 1.00 96.81 94 SER A O 1
ATOM 761 N N . LYS A 1 95 ? 5.280 -14.752 -7.444 1.00 95.81 95 LYS A N 1
ATOM 762 C CA . LYS A 1 95 ? 4.765 -14.758 -6.066 1.00 95.81 95 LYS A CA 1
ATOM 763 C C . LYS A 1 95 ? 3.247 -14.890 -6.013 1.00 95.81 95 LYS A C 1
ATOM 765 O O . LYS A 1 95 ? 2.527 -14.319 -6.822 1.00 95.81 95 LYS A O 1
ATOM 770 N N . ASP A 1 96 ? 2.761 -15.565 -4.974 1.00 96.88 96 ASP A N 1
ATOM 771 C CA . ASP A 1 96 ? 1.342 -15.560 -4.622 1.00 96.88 96 ASP A CA 1
ATOM 772 C C . ASP A 1 96 ? 0.994 -14.286 -3.837 1.00 96.88 96 ASP A C 1
ATOM 774 O O . ASP A 1 96 ? 1.364 -14.138 -2.666 1.00 96.88 96 ASP A O 1
ATOM 778 N N . LEU A 1 97 ? 0.261 -13.371 -4.479 1.00 96.31 97 LEU A N 1
ATOM 779 C CA . LEU A 1 97 ? -0.131 -12.082 -3.901 1.00 96.31 97 LEU A CA 1
ATOM 780 C C . LEU A 1 97 ? -1.043 -12.208 -2.673 1.00 96.31 97 LEU A C 1
ATOM 782 O O . LEU A 1 97 ? -1.093 -11.273 -1.876 1.00 96.31 97 LEU A O 1
ATOM 786 N N . SER A 1 98 ? -1.740 -13.335 -2.498 1.00 96.00 98 SER A N 1
ATOM 787 C CA . SER A 1 98 ? -2.599 -13.568 -1.328 1.00 96.00 98 SER A CA 1
ATOM 788 C C . SER A 1 98 ? -1.798 -13.824 -0.046 1.00 96.00 98 SER A C 1
ATOM 790 O O . SER A 1 98 ? -2.288 -13.576 1.055 1.00 96.00 98 SER A O 1
ATOM 792 N N . SER A 1 99 ? -0.549 -14.279 -0.195 1.00 96.75 99 SER A N 1
ATOM 793 C CA . SER A 1 99 ? 0.385 -14.575 0.899 1.00 96.75 99 SER A CA 1
ATOM 794 C C . SER A 1 99 ? 1.506 -13.545 1.053 1.00 96.75 99 SER A C 1
ATOM 796 O O . SER A 1 99 ? 2.203 -13.543 2.066 1.00 96.75 99 SER A O 1
ATOM 798 N N . LEU A 1 100 ? 1.695 -12.683 0.051 1.00 97.50 100 LEU A N 1
ATOM 799 C CA . LEU A 1 100 ? 2.767 -11.698 0.029 1.00 97.50 100 LEU A CA 1
ATOM 800 C C . LEU A 1 100 ? 2.490 -10.583 1.038 1.00 97.50 100 LEU A C 1
ATOM 802 O O . LEU A 1 100 ? 1.460 -9.914 0.967 1.00 97.50 100 LEU A O 1
ATOM 806 N N . SER A 1 101 ? 3.441 -10.326 1.933 1.00 97.31 101 SER A N 1
ATOM 807 C CA . SER A 1 101 ? 3.313 -9.216 2.876 1.00 97.31 101 SER A CA 1
ATOM 808 C C . SER A 1 101 ? 3.671 -7.868 2.244 1.00 97.31 101 SER A C 1
ATOM 810 O O . SER A 1 101 ? 4.484 -7.764 1.314 1.00 97.31 101 SER A O 1
ATOM 812 N N . VAL A 1 102 ? 3.118 -6.783 2.792 1.00 96.81 102 VAL A N 1
ATOM 813 C CA . VAL A 1 102 ? 3.439 -5.416 2.343 1.00 96.81 102 VAL A CA 1
ATOM 814 C C . VAL A 1 102 ? 4.923 -5.109 2.552 1.00 96.81 102 VAL A C 1
ATOM 816 O O . VAL A 1 102 ? 5.537 -4.438 1.724 1.00 96.81 102 VAL A O 1
ATOM 819 N N . THR A 1 103 ? 5.532 -5.615 3.624 1.00 96.31 103 THR A N 1
ATOM 820 C CA . THR A 1 103 ? 6.952 -5.397 3.941 1.00 96.31 103 THR A CA 1
ATOM 821 C C . THR A 1 103 ? 7.886 -6.090 2.947 1.00 96.31 103 THR A C 1
ATOM 823 O O . THR A 1 103 ? 8.882 -5.499 2.515 1.00 96.31 103 THR A O 1
ATOM 826 N N . GLU A 1 104 ? 7.563 -7.311 2.524 1.00 96.81 104 GLU A N 1
ATOM 827 C CA . GLU A 1 104 ? 8.308 -8.028 1.483 1.00 96.81 104 GLU A CA 1
ATOM 828 C C . GLU A 1 104 ? 8.178 -7.351 0.117 1.00 96.81 104 GLU A C 1
ATOM 830 O O . GLU A 1 104 ? 9.171 -7.225 -0.614 1.00 96.81 104 GLU A O 1
ATOM 835 N N . LEU A 1 105 ? 6.975 -6.874 -0.225 1.00 97.88 105 LEU A N 1
ATOM 836 C CA . LEU A 1 105 ? 6.749 -6.090 -1.438 1.00 97.88 105 LEU A CA 1
ATOM 837 C C . LEU A 1 105 ? 7.608 -4.820 -1.427 1.00 97.88 105 LEU A C 1
ATOM 839 O O . LEU A 1 105 ? 8.373 -4.579 -2.359 1.00 97.88 105 LEU A O 1
ATOM 843 N N . MET A 1 106 ? 7.535 -4.044 -0.346 1.00 96.75 106 MET A N 1
ATOM 844 C CA . MET A 1 106 ? 8.312 -2.816 -0.154 1.00 96.75 106 MET A CA 1
ATOM 845 C C . MET A 1 106 ? 9.814 -3.040 -0.313 1.00 96.75 106 MET A C 1
ATOM 847 O O . MET A 1 106 ? 10.491 -2.252 -0.970 1.00 96.75 106 MET A O 1
ATOM 851 N N . SER A 1 107 ? 10.326 -4.137 0.245 1.00 96.19 107 SER A N 1
ATOM 852 C CA . SER A 1 107 ? 11.741 -4.501 0.138 1.00 96.19 107 SER A CA 1
ATOM 853 C C . SER A 1 107 ? 12.141 -4.803 -1.310 1.00 96.19 107 SER A C 1
ATOM 855 O O . SER A 1 107 ? 13.211 -4.395 -1.762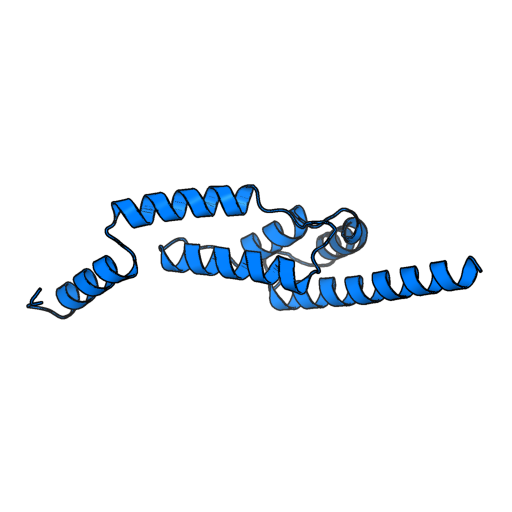 1.00 96.19 107 SER A O 1
ATOM 857 N N . SER A 1 108 ? 11.261 -5.474 -2.061 1.00 96.62 108 SER A N 1
ATOM 858 C CA . SER A 1 108 ? 11.473 -5.797 -3.478 1.00 96.62 108 SER A CA 1
ATOM 859 C C . SER A 1 108 ? 11.488 -4.533 -4.349 1.00 96.62 108 SER A C 1
ATOM 861 O O . SER A 1 108 ? 12.387 -4.364 -5.175 1.00 96.62 108 SER A O 1
ATOM 863 N N . LEU A 1 109 ? 10.538 -3.620 -4.123 1.00 97.06 109 LEU A N 1
ATOM 864 C CA . LEU A 1 109 ? 10.437 -2.349 -4.847 1.00 97.06 109 LEU A CA 1
ATOM 865 C C . LEU A 1 109 ? 11.623 -1.424 -4.551 1.00 97.06 109 LEU A C 1
ATOM 867 O O . LEU A 1 109 ? 12.232 -0.900 -5.480 1.00 97.06 109 LEU A O 1
ATOM 871 N N . TYR A 1 110 ? 12.023 -1.299 -3.284 1.00 95.50 110 TYR A N 1
ATOM 872 C CA . TYR A 1 110 ? 13.191 -0.504 -2.898 1.00 95.50 110 TYR A CA 1
ATOM 873 C C . TYR A 1 110 ? 14.488 -1.040 -3.523 1.00 95.50 110 TYR A C 1
ATOM 875 O O . TYR A 1 110 ? 15.310 -0.286 -4.040 1.00 95.50 110 TYR A O 1
ATOM 883 N N . ALA A 1 111 ? 14.663 -2.365 -3.558 1.00 95.25 111 ALA A N 1
ATOM 884 C CA . ALA A 1 111 ? 15.814 -2.965 -4.225 1.00 95.25 111 ALA A CA 1
ATOM 885 C C . ALA A 1 111 ? 15.824 -2.693 -5.744 1.00 95.25 111 ALA A C 1
ATOM 887 O O . ALA A 1 111 ? 16.895 -2.652 -6.355 1.00 95.25 111 ALA A O 1
ATOM 888 N N . HIS A 1 112 ? 14.659 -2.552 -6.383 1.00 95.19 112 HIS A N 1
ATOM 889 C CA . HIS A 1 112 ? 14.558 -2.152 -7.791 1.00 95.19 112 HIS A CA 1
ATOM 890 C C . HIS A 1 112 ? 14.884 -0.671 -7.988 1.00 95.19 112 HIS A C 1
ATOM 892 O O . HIS A 1 112 ? 15.670 -0.347 -8.877 1.00 95.19 112 HIS A O 1
ATOM 898 N N . GLU A 1 113 ? 14.365 0.201 -7.124 1.00 95.00 113 GLU A N 1
ATOM 899 C CA . GLU A 1 113 ? 14.642 1.643 -7.115 1.00 95.00 113 GLU A CA 1
ATOM 900 C C . GLU A 1 113 ? 16.154 1.929 -7.074 1.00 95.00 113 GLU A C 1
ATOM 902 O O . GLU A 1 113 ? 16.677 2.574 -7.982 1.00 95.00 113 GLU A O 1
ATOM 907 N N . LEU A 1 114 ? 16.896 1.301 -6.152 1.00 93.94 114 LEU A N 1
ATOM 908 C CA . LEU A 1 114 ? 18.363 1.422 -6.077 1.00 93.94 114 LEU A CA 1
ATOM 909 C C . LEU A 1 114 ? 19.081 0.994 -7.375 1.00 93.94 114 LEU A C 1
ATOM 911 O O . LEU A 1 114 ? 20.120 1.543 -7.750 1.00 93.94 114 LEU A O 1
ATOM 915 N N . ARG A 1 115 ? 18.551 -0.008 -8.091 1.00 93.25 115 ARG A N 1
ATOM 916 C CA . ARG A 1 115 ? 19.114 -0.459 -9.380 1.00 93.25 115 ARG A CA 1
ATOM 917 C C . ARG A 1 115 ? 18.772 0.486 -10.529 1.00 93.25 115 ARG A C 1
ATOM 919 O O . ARG A 1 115 ? 19.513 0.518 -11.515 1.00 93.25 115 ARG A O 1
ATOM 926 N N . LEU A 1 116 ? 17.641 1.186 -10.462 1.00 89.00 116 LEU A N 1
ATOM 927 C CA . LEU A 1 116 ? 17.276 2.221 -11.429 1.00 89.00 116 LEU A CA 1
ATOM 928 C C . LEU A 1 116 ? 18.171 3.448 -11.263 1.00 89.00 116 LEU A C 1
ATOM 930 O O . LEU A 1 116 ? 18.705 3.929 -12.258 1.00 89.00 116 LEU A O 1
ATOM 934 N N . GLU A 1 117 ? 18.386 3.900 -10.029 1.00 88.62 117 GLU A N 1
ATOM 935 C CA . GLU A 1 117 ? 19.251 5.045 -9.709 1.00 88.62 117 GLU A CA 1
ATOM 936 C C . GLU A 1 117 ? 20.676 4.831 -10.224 1.00 88.62 117 GLU A C 1
ATOM 938 O O . GLU A 1 117 ? 21.160 5.622 -11.030 1.00 88.62 117 GLU A O 1
ATOM 943 N N . ARG A 1 118 ? 21.288 3.679 -9.918 1.00 88.19 118 ARG A N 1
ATOM 944 C CA . ARG A 1 118 ? 22.637 3.347 -10.408 1.00 88.19 118 ARG A CA 1
ATOM 945 C C . ARG A 1 118 ? 22.759 3.405 -11.936 1.00 88.19 118 ARG A C 1
ATOM 947 O O . ARG A 1 118 ? 23.797 3.788 -12.458 1.00 88.19 118 ARG A O 1
ATOM 954 N N . ARG A 1 119 ? 21.714 3.001 -12.669 1.00 81.69 119 ARG A N 1
ATOM 955 C CA . ARG A 1 119 ? 21.711 3.035 -14.144 1.00 81.69 119 ARG A CA 1
ATOM 956 C C . ARG A 1 119 ? 21.601 4.457 -14.695 1.00 81.69 119 ARG A C 1
ATOM 958 O O . ARG A 1 119 ? 22.168 4.731 -15.753 1.00 81.69 119 ARG A O 1
ATOM 965 N N . LYS A 1 120 ? 20.899 5.353 -13.997 1.00 78.56 120 LYS A N 1
ATOM 966 C CA . LYS A 1 120 ? 20.833 6.774 -14.364 1.00 78.56 120 LYS A CA 1
ATOM 967 C C . LYS A 1 120 ? 22.204 7.436 -14.210 1.00 78.56 120 LYS A C 1
ATOM 969 O O . LYS A 1 120 ? 22.638 8.100 -15.146 1.00 78.56 120 LYS A O 1
ATOM 974 N N . ASP A 1 121 ? 22.911 7.155 -13.117 1.00 69.75 121 ASP A N 1
ATOM 975 C CA . ASP A 1 121 ? 24.260 7.689 -12.874 1.00 69.75 121 ASP A CA 1
ATOM 976 C C . ASP A 1 121 ? 25.262 7.229 -13.942 1.00 69.75 121 ASP A C 1
ATOM 978 O O . ASP A 1 121 ? 25.959 8.049 -14.534 1.00 69.75 121 ASP A O 1
ATOM 982 N N . THR A 1 122 ? 25.262 5.934 -14.287 1.00 66.06 122 THR A N 1
ATOM 983 C CA . THR A 1 122 ? 26.137 5.404 -15.351 1.00 66.06 122 THR A CA 1
ATOM 984 C C . THR A 1 122 ? 25.859 6.051 -16.710 1.00 66.06 122 THR A C 1
ATOM 986 O O . THR A 1 122 ? 26.781 6.299 -17.479 1.00 66.06 122 THR A O 1
ATOM 989 N N . THR A 1 123 ? 24.592 6.343 -17.020 1.00 62.62 123 THR A N 1
ATOM 990 C CA . THR A 1 123 ? 24.222 6.953 -18.306 1.00 62.62 123 THR A CA 1
ATOM 991 C C . THR A 1 123 ? 24.761 8.380 -18.412 1.00 62.62 123 THR A C 1
ATOM 993 O O . THR A 1 123 ? 25.297 8.744 -19.457 1.00 62.62 123 THR A O 1
ATOM 996 N N . LEU A 1 124 ? 24.683 9.159 -17.327 1.00 60.97 124 LEU A N 1
ATOM 997 C CA . LEU A 1 124 ? 25.222 10.519 -17.271 1.00 60.97 124 LEU A CA 1
ATOM 998 C C . LEU A 1 124 ? 26.747 10.530 -17.444 1.00 60.97 124 LEU A C 1
ATOM 1000 O O . LEU A 1 124 ? 27.250 11.325 -18.232 1.00 60.97 124 LEU A O 1
ATOM 1004 N N . GLU A 1 125 ? 27.474 9.616 -16.793 1.00 58.03 125 GLU A N 1
ATOM 1005 C CA . GLU A 1 125 ? 28.936 9.503 -16.926 1.00 58.03 125 GLU A CA 1
ATOM 1006 C C . GLU A 1 125 ? 29.389 9.149 -18.349 1.00 58.03 125 GLU A C 1
ATOM 1008 O O . GLU A 1 125 ? 30.418 9.635 -18.801 1.00 58.03 125 GLU A O 1
ATOM 1013 N N . THR A 1 126 ? 28.617 8.343 -19.083 1.00 61.62 126 THR A N 1
ATOM 1014 C CA . THR A 1 126 ? 28.951 7.964 -20.471 1.00 61.62 126 THR A CA 1
ATOM 1015 C C . THR A 1 126 ? 28.614 9.023 -21.525 1.00 61.62 126 THR A C 1
ATOM 1017 O O . THR A 1 126 ? 28.953 8.843 -22.693 1.00 61.62 126 THR A O 1
ATOM 1020 N N . THR A 1 127 ? 27.912 10.096 -21.146 1.00 56.75 127 THR A N 1
ATOM 1021 C CA . THR A 1 127 ? 27.495 11.177 -22.062 1.00 56.75 127 THR A CA 1
ATOM 1022 C C . THR A 1 127 ? 28.391 12.420 -22.031 1.00 56.75 127 THR A C 1
ATOM 1024 O O . THR A 1 127 ? 28.110 13.376 -22.756 1.00 56.75 127 THR A O 1
ATOM 1027 N N . PHE A 1 128 ? 29.464 12.398 -21.238 1.00 47.84 128 PHE A N 1
ATOM 1028 C CA . PHE A 1 128 ? 30.535 13.402 -21.226 1.00 47.84 128 PHE A CA 1
ATOM 1029 C C . PHE A 1 128 ? 31.831 12.824 -21.803 1.00 47.84 128 PHE A C 1
ATOM 1031 O O . PHE A 1 128 ? 32.656 13.638 -22.276 1.00 47.84 128 PHE A O 1
#

Secondary structure (DSSP, 8-state):
---SSHHHHHHHHHHHHH--HHHHHHHHHHHHHHHHH----TTS-HHHHHHHHHHHHHHHHHTT----HHHHHHHHHTTS-GGGHHHHHHHHHHS-TTT--HHHHHHHHHHHHHHHHHHHHHHHHTT-